Protein AF-A0A6G6YEZ0-F1 (afdb_monomer_lite)

pLDDT: mean 70.91, std 16.0, range [39.78, 96.94]

Radius of gyration: 18.55 Å; chains: 1; bounding box: 40×68×38 Å

Structure (mmCIF, N/CA/C/O backbone):
data_AF-A0A6G6YEZ0-F1
#
_entry.id   AF-A0A6G6YEZ0-F1
#
loop_
_atom_site.group_PDB
_atom_site.id
_atom_site.type_symbol
_atom_site.label_atom_id
_atom_site.label_alt_id
_atom_site.label_comp_id
_atom_site.label_asym_id
_atom_site.label_entity_id
_atom_site.label_seq_id
_atom_site.pdbx_PDB_ins_code
_atom_site.Cartn_x
_atom_site.Cartn_y
_atom_site.Cartn_z
_atom_site.occupancy
_atom_site.B_iso_or_equiv
_atom_site.auth_seq_id
_atom_site.auth_comp_id
_atom_site.auth_asym_id
_atom_site.auth_atom_id
_atom_site.pdbx_PDB_model_num
ATOM 1 N N . MET A 1 1 ? 11.248 43.815 -7.988 1.00 56.72 1 MET A N 1
ATOM 2 C CA . MET A 1 1 ? 12.246 42.902 -7.373 1.00 56.72 1 MET A CA 1
ATOM 3 C C . MET A 1 1 ? 11.711 42.089 -6.188 1.00 56.72 1 MET A C 1
ATOM 5 O O . MET A 1 1 ? 12.054 40.919 -6.108 1.00 56.72 1 MET A O 1
ATOM 9 N N . LYS A 1 2 ? 10.851 42.627 -5.303 1.00 56.88 2 LYS A N 1
ATOM 10 C CA . LYS A 1 2 ? 10.325 41.881 -4.132 1.00 56.88 2 LYS A CA 1
ATOM 11 C C . LYS A 1 2 ? 9.430 40.670 -4.470 1.00 56.88 2 LYS A C 1
ATOM 13 O O . LYS A 1 2 ? 9.486 39.662 -3.779 1.00 56.88 2 LYS A O 1
ATOM 18 N N . THR A 1 3 ? 8.653 40.736 -5.551 1.00 62.59 3 THR A N 1
ATOM 19 C CA . THR A 1 3 ? 7.744 39.656 -5.987 1.00 62.59 3 THR A CA 1
ATOM 20 C C . THR A 1 3 ? 8.467 38.434 -6.557 1.00 62.59 3 THR A C 1
ATOM 22 O O . THR A 1 3 ? 8.033 37.308 -6.336 1.00 62.59 3 THR A O 1
ATOM 25 N N . ILE A 1 4 ? 9.604 38.640 -7.230 1.00 71.38 4 ILE A N 1
ATOM 26 C CA . ILE A 1 4 ? 10.413 37.553 -7.804 1.00 71.38 4 ILE A CA 1
ATOM 27 C C . ILE A 1 4 ? 11.060 36.727 -6.687 1.00 71.38 4 ILE A C 1
ATOM 29 O O . ILE A 1 4 ? 11.010 35.503 -6.729 1.00 71.38 4 ILE A O 1
ATOM 33 N N . GLY A 1 5 ? 11.590 37.387 -5.649 1.00 71.00 5 GLY A N 1
ATOM 34 C CA . GLY A 1 5 ? 12.159 36.704 -4.483 1.00 71.00 5 GLY A CA 1
ATOM 35 C C . GLY A 1 5 ? 11.130 35.859 -3.729 1.00 71.00 5 GLY A C 1
ATOM 36 O O . GLY A 1 5 ? 11.438 34.738 -3.338 1.00 71.00 5 GLY A O 1
ATOM 37 N N . LEU A 1 6 ? 9.891 36.351 -3.598 1.00 71.12 6 LEU A N 1
ATOM 38 C CA . LEU A 1 6 ? 8.804 35.612 -2.949 1.00 71.12 6 LEU A CA 1
ATOM 39 C C . LEU A 1 6 ? 8.403 34.357 -3.739 1.00 71.12 6 LEU A C 1
ATOM 41 O O . LEU A 1 6 ? 8.207 33.304 -3.140 1.00 71.12 6 LEU A O 1
ATOM 45 N N . MET A 1 7 ? 8.329 34.438 -5.073 1.00 68.75 7 MET A N 1
ATOM 46 C CA . MET A 1 7 ? 8.027 33.269 -5.909 1.00 68.75 7 MET A CA 1
ATOM 47 C C . MET A 1 7 ? 9.146 32.224 -5.906 1.00 68.75 7 MET A C 1
ATOM 49 O O . MET A 1 7 ? 8.854 31.031 -5.923 1.00 68.75 7 MET A O 1
ATOM 53 N N . LEU A 1 8 ? 10.407 32.657 -5.829 1.00 73.19 8 LEU A N 1
ATOM 54 C CA . LEU A 1 8 ? 11.566 31.767 -5.709 1.00 73.19 8 LEU A CA 1
ATOM 55 C C . LEU A 1 8 ? 11.598 31.053 -4.350 1.00 73.19 8 LEU A C 1
ATOM 57 O O . LEU A 1 8 ? 11.900 29.868 -4.269 1.00 73.19 8 LEU A O 1
ATOM 61 N N . LEU A 1 9 ? 11.218 31.754 -3.280 1.00 72.56 9 LEU A N 1
ATOM 62 C CA . LEU A 1 9 ? 11.070 31.161 -1.952 1.00 72.56 9 LEU A CA 1
ATOM 63 C C . LEU A 1 9 ? 9.922 30.147 -1.914 1.00 72.56 9 LEU A C 1
ATOM 65 O O . LEU A 1 9 ? 10.092 29.063 -1.363 1.00 72.56 9 LEU A O 1
ATOM 69 N N . LEU A 1 10 ? 8.785 30.460 -2.546 1.00 69.19 10 LEU A N 1
ATOM 70 C CA . LEU A 1 10 ? 7.640 29.551 -2.616 1.00 69.19 10 LEU A CA 1
ATOM 71 C C . LEU A 1 10 ? 7.957 28.281 -3.417 1.00 69.19 10 LEU A C 1
ATOM 73 O O . LEU A 1 10 ? 7.565 27.192 -3.010 1.00 69.19 10 LEU A O 1
ATOM 77 N N . SER A 1 11 ? 8.678 28.396 -4.536 1.00 61.22 11 SER A N 1
ATOM 78 C CA . SER A 1 11 ? 9.047 27.241 -5.361 1.00 61.22 11 SER A CA 1
ATOM 79 C C . SER A 1 11 ? 10.054 26.329 -4.660 1.00 61.22 11 SER A C 1
ATOM 81 O O . SER A 1 11 ? 9.898 25.110 -4.712 1.00 61.22 11 SER A O 1
ATOM 83 N N . ILE A 1 12 ? 11.014 26.888 -3.916 1.00 65.56 12 ILE A N 1
ATOM 84 C CA . ILE A 1 12 ? 11.908 26.112 -3.043 1.00 65.56 12 ILE A CA 1
ATOM 85 C C . ILE A 1 12 ? 11.105 25.426 -1.931 1.00 65.56 12 ILE A C 1
ATOM 87 O O . ILE A 1 12 ? 11.309 24.241 -1.676 1.00 65.56 12 ILE A O 1
ATOM 91 N N . PHE A 1 13 ? 10.145 26.122 -1.315 1.00 60.03 13 PHE A N 1
ATOM 92 C CA . PHE A 1 13 ? 9.294 25.545 -0.270 1.00 60.03 13 PHE A CA 1
ATOM 93 C C . PHE A 1 13 ? 8.441 24.384 -0.800 1.00 60.03 13 PHE A C 1
ATOM 95 O O . PHE A 1 13 ? 8.306 23.364 -0.133 1.00 60.03 13 PHE A O 1
ATOM 102 N N . ILE A 1 14 ? 7.931 24.487 -2.030 1.00 55.25 14 ILE A N 1
ATOM 103 C CA . ILE A 1 14 ? 7.212 23.403 -2.714 1.00 55.25 14 ILE A CA 1
ATOM 104 C C . ILE A 1 14 ? 8.153 22.221 -2.999 1.00 55.25 14 ILE A C 1
ATOM 106 O O . ILE A 1 14 ? 7.762 21.080 -2.788 1.00 55.25 14 ILE A O 1
ATOM 110 N N . ILE A 1 15 ? 9.400 22.445 -3.414 1.00 53.28 15 ILE A N 1
ATOM 111 C CA . ILE A 1 15 ? 10.363 21.351 -3.655 1.00 53.28 15 ILE A CA 1
ATOM 112 C C . ILE A 1 15 ? 10.761 20.644 -2.347 1.00 53.28 15 ILE A C 1
ATOM 114 O O . ILE A 1 15 ? 10.949 19.430 -2.341 1.00 53.28 15 ILE A O 1
ATOM 118 N N . VAL A 1 16 ? 10.863 21.383 -1.239 1.00 55.22 16 VAL A N 1
ATOM 119 C CA . VAL A 1 16 ? 11.188 20.830 0.087 1.00 55.22 16 VAL A CA 1
ATOM 120 C C . VAL A 1 16 ? 9.991 20.102 0.710 1.00 55.22 16 VAL A C 1
ATOM 122 O O . VAL A 1 16 ? 10.168 19.060 1.336 1.00 55.22 16 VAL A O 1
ATOM 125 N N . LEU A 1 17 ? 8.771 20.618 0.533 1.00 45.59 17 LEU A N 1
ATOM 126 C CA . LEU A 1 17 ? 7.552 20.017 1.089 1.00 45.59 17 LEU A CA 1
ATOM 127 C C . LEU A 1 17 ? 7.014 18.843 0.269 1.00 45.59 17 LEU A C 1
ATOM 129 O O . LEU A 1 17 ? 6.362 17.959 0.825 1.00 45.59 17 LEU A O 1
ATOM 133 N N . PHE A 1 18 ? 7.249 18.833 -1.041 1.00 39.78 18 PHE A N 1
ATOM 134 C CA . PHE A 1 18 ? 6.864 17.733 -1.912 1.00 39.78 18 PHE A CA 1
ATOM 135 C C . PHE A 1 18 ? 8.118 16.946 -2.269 1.00 39.78 18 PHE A C 1
ATOM 137 O O . PHE A 1 18 ? 8.798 17.327 -3.224 1.00 39.78 18 PHE A O 1
ATOM 144 N N . PRO A 1 19 ? 8.433 15.852 -1.547 1.00 44.72 19 PRO A N 1
ATOM 145 C CA . PRO A 1 19 ? 9.580 15.030 -1.885 1.00 44.72 19 PRO A CA 1
ATOM 146 C C . PRO A 1 19 ? 9.445 14.603 -3.347 1.00 44.72 19 PRO A C 1
ATOM 148 O O . PRO A 1 19 ? 8.520 13.884 -3.734 1.00 44.72 19 PRO A O 1
ATOM 151 N N . THR A 1 20 ? 10.348 15.113 -4.183 1.00 44.09 20 THR A N 1
ATOM 152 C CA . THR A 1 20 ? 10.584 14.556 -5.511 1.00 44.09 20 THR A CA 1
ATOM 153 C C . THR A 1 20 ? 10.935 13.094 -5.282 1.00 44.09 20 THR A C 1
ATOM 155 O O . THR A 1 20 ? 11.805 12.805 -4.463 1.00 44.09 20 THR A O 1
ATOM 158 N N . GLY A 1 21 ? 10.169 12.182 -5.894 1.00 40.25 21 GLY A N 1
ATOM 159 C CA . GLY A 1 21 ? 10.188 10.754 -5.572 1.00 40.25 21 GLY A CA 1
ATOM 160 C C . GLY A 1 21 ? 11.613 10.247 -5.377 1.00 40.25 21 GLY A C 1
ATOM 161 O O . GLY A 1 21 ? 12.393 10.205 -6.329 1.00 40.25 21 GLY A O 1
ATOM 162 N N . MET A 1 22 ? 11.965 9.938 -4.127 1.00 45.97 22 MET A N 1
ATOM 163 C CA . MET A 1 22 ? 13.296 9.456 -3.784 1.00 45.97 22 MET A CA 1
ATOM 164 C C . MET A 1 22 ? 13.567 8.187 -4.592 1.00 45.97 22 MET A C 1
ATOM 166 O O . MET A 1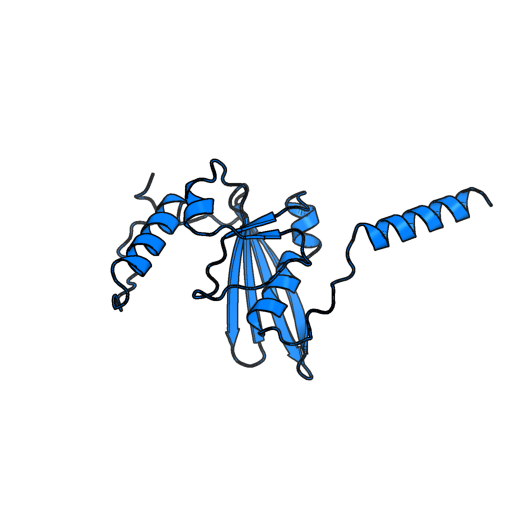 22 ? 12.741 7.276 -4.632 1.00 45.97 22 MET A O 1
ATOM 170 N N . ARG A 1 23 ? 14.714 8.146 -5.280 1.00 44.59 23 ARG A N 1
ATOM 171 C CA . ARG A 1 23 ? 15.183 6.958 -6.001 1.00 44.59 23 ARG A CA 1
ATOM 172 C C . ARG A 1 23 ? 15.352 5.817 -5.002 1.00 44.59 23 ARG A C 1
ATOM 174 O O . ARG A 1 23 ? 16.284 5.824 -4.207 1.00 44.59 23 ARG A O 1
ATOM 181 N N . LEU A 1 24 ? 14.453 4.844 -5.070 1.00 52.66 24 LEU A N 1
ATOM 182 C CA . LEU A 1 24 ? 14.436 3.640 -4.234 1.00 52.66 24 LEU A CA 1
ATOM 183 C C . LEU A 1 24 ? 15.296 2.506 -4.818 1.00 52.66 24 LEU A C 1
ATOM 185 O O . LEU A 1 24 ? 15.192 1.365 -4.387 1.00 52.66 24 LEU A O 1
ATOM 189 N N . ASP A 1 25 ? 16.140 2.815 -5.804 1.00 52.97 25 ASP A N 1
ATOM 190 C CA . ASP A 1 25 ? 16.696 1.825 -6.732 1.00 52.97 25 ASP A CA 1
ATOM 191 C C . ASP A 1 25 ? 17.895 1.022 -6.167 1.00 52.97 25 ASP A C 1
ATOM 193 O O . ASP A 1 25 ? 18.415 0.150 -6.858 1.00 52.97 25 ASP A O 1
ATOM 197 N N . ASN A 1 26 ? 18.342 1.264 -4.926 1.00 48.91 26 ASN A N 1
ATOM 198 C CA . ASN A 1 26 ? 19.475 0.534 -4.341 1.00 48.91 26 ASN A CA 1
ATOM 199 C C . ASN A 1 26 ? 19.007 -0.575 -3.380 1.00 48.91 26 ASN A C 1
ATOM 201 O O . ASN A 1 26 ? 18.549 -0.298 -2.273 1.00 48.91 26 ASN A O 1
ATOM 205 N N . HIS A 1 27 ? 19.187 -1.834 -3.803 1.00 57.56 27 HIS A N 1
ATOM 206 C CA . HIS A 1 27 ? 18.999 -3.071 -3.020 1.00 57.56 27 HIS A CA 1
ATOM 207 C C . HIS A 1 27 ? 17.590 -3.329 -2.456 1.00 57.56 27 HIS A C 1
ATOM 209 O O . HIS A 1 27 ? 17.444 -4.011 -1.442 1.00 57.56 27 HIS A O 1
ATOM 215 N N . LYS A 1 28 ? 16.551 -2.814 -3.114 1.00 70.06 28 LYS A N 1
ATOM 216 C CA . LYS A 1 28 ? 15.148 -3.038 -2.743 1.00 70.06 28 LYS A CA 1
ATOM 217 C C . LYS A 1 28 ? 14.491 -4.053 -3.675 1.00 70.06 28 LYS A C 1
ATOM 219 O O . LYS A 1 28 ? 14.818 -4.098 -4.859 1.00 70.06 28 LYS A O 1
ATOM 224 N N . SER A 1 29 ? 13.579 -4.871 -3.152 1.00 80.88 29 SER A N 1
ATOM 225 C CA . SER A 1 29 ? 12.779 -5.774 -3.995 1.00 80.88 29 SER A CA 1
ATOM 226 C C . SER A 1 29 ? 11.777 -4.989 -4.848 1.00 80.88 29 SER A C 1
ATOM 228 O O . SER A 1 29 ? 11.405 -3.863 -4.508 1.00 80.88 29 SER A O 1
ATOM 230 N N . ASP A 1 30 ? 11.342 -5.570 -5.969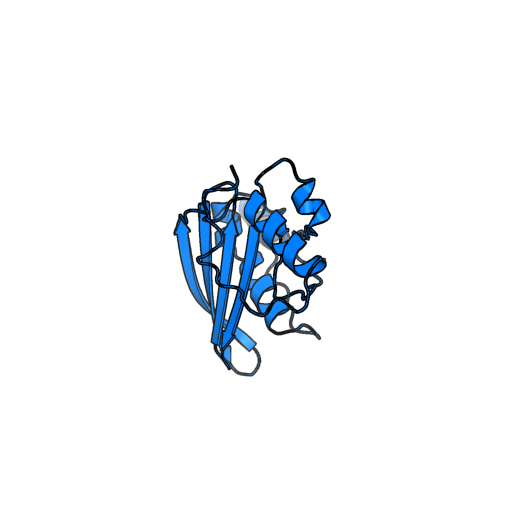 1.00 85.62 30 ASP A N 1
ATOM 231 C CA . ASP A 1 30 ? 10.410 -4.915 -6.896 1.00 85.62 30 ASP A CA 1
ATOM 232 C C . ASP A 1 30 ? 9.120 -4.473 -6.176 1.00 85.62 30 ASP A C 1
ATOM 234 O O . ASP A 1 30 ? 8.622 -3.371 -6.413 1.00 85.62 30 ASP A O 1
ATOM 238 N N . GLU A 1 31 ? 8.623 -5.271 -5.226 1.00 84.06 31 GLU A N 1
ATOM 239 C CA . GLU A 1 31 ? 7.469 -4.939 -4.388 1.00 84.06 31 GLU A CA 1
ATOM 240 C C . GLU A 1 31 ? 7.680 -3.663 -3.564 1.00 84.06 31 GLU A C 1
ATOM 242 O O . GLU A 1 31 ? 6.795 -2.807 -3.513 1.00 84.06 31 GLU A O 1
ATOM 247 N N . GLU A 1 32 ? 8.855 -3.515 -2.944 1.00 78.56 32 GLU A N 1
ATOM 248 C CA . GLU A 1 32 ? 9.198 -2.342 -2.132 1.00 78.56 32 GLU A CA 1
ATOM 249 C C . GLU A 1 32 ? 9.220 -1.074 -2.983 1.00 78.56 32 GLU A C 1
ATOM 251 O O . GLU A 1 32 ? 8.685 -0.038 -2.580 1.00 78.56 32 GLU A O 1
ATOM 256 N N . ILE A 1 33 ? 9.817 -1.152 -4.176 1.00 83.12 33 ILE A N 1
ATOM 257 C CA . ILE A 1 33 ? 9.913 -0.029 -5.114 1.00 83.12 33 ILE A CA 1
ATOM 258 C C . ILE A 1 33 ? 8.515 0.394 -5.564 1.00 83.12 33 ILE A C 1
ATOM 260 O O . ILE A 1 33 ? 8.178 1.579 -5.534 1.00 83.12 33 ILE A O 1
ATOM 264 N N . LEU A 1 34 ? 7.696 -0.571 -5.978 1.00 87.50 34 LEU A N 1
ATOM 265 C CA . LEU A 1 34 ? 6.360 -0.330 -6.512 1.00 87.50 34 LEU A CA 1
ATOM 266 C C . LEU A 1 34 ? 5.424 0.268 -5.459 1.00 87.50 34 LEU A C 1
ATOM 268 O O . LEU A 1 34 ? 4.775 1.282 -5.719 1.00 87.50 34 LEU A O 1
ATOM 272 N N . ILE A 1 35 ? 5.393 -0.295 -4.250 1.00 84.56 35 ILE A N 1
ATOM 273 C CA . ILE A 1 35 ? 4.527 0.208 -3.178 1.00 84.56 35 ILE A CA 1
ATOM 274 C C . ILE A 1 35 ? 5.013 1.558 -2.660 1.00 84.56 35 ILE A C 1
ATOM 276 O O . ILE A 1 35 ? 4.191 2.437 -2.403 1.00 84.56 35 ILE A O 1
ATOM 280 N N . SER A 1 36 ? 6.327 1.781 -2.591 1.00 79.88 36 SER A N 1
ATOM 281 C CA . SER A 1 36 ? 6.874 3.101 -2.264 1.00 79.88 36 SER A CA 1
ATOM 282 C C . SER A 1 36 ? 6.428 4.170 -3.262 1.00 79.88 36 SER A C 1
ATOM 284 O O . SER A 1 36 ? 5.999 5.259 -2.870 1.00 79.88 36 SER A O 1
ATOM 286 N N . LYS A 1 37 ? 6.521 3.871 -4.565 1.00 83.94 37 LYS A N 1
ATOM 287 C CA . LYS A 1 37 ? 6.081 4.774 -5.638 1.00 83.94 37 LYS A CA 1
ATOM 288 C C . LYS A 1 37 ? 4.589 5.074 -5.521 1.00 83.94 37 LYS A C 1
ATOM 290 O O . LYS A 1 37 ? 4.204 6.238 -5.555 1.00 83.94 37 LYS A O 1
ATOM 295 N N . ALA A 1 38 ? 3.772 4.051 -5.298 1.00 87.56 38 ALA A N 1
ATOM 296 C CA . ALA A 1 38 ? 2.332 4.211 -5.155 1.00 87.56 38 ALA A CA 1
ATOM 297 C C . ALA A 1 38 ? 1.960 5.037 -3.907 1.00 87.56 38 ALA A C 1
ATOM 299 O O . ALA A 1 38 ? 1.216 6.009 -4.010 1.00 87.56 38 ALA A O 1
ATOM 300 N N . LEU A 1 39 ? 2.531 4.733 -2.735 1.00 82.12 39 LEU A N 1
ATOM 301 C CA . LEU A 1 39 ? 2.248 5.445 -1.478 1.00 82.12 39 LEU A CA 1
ATOM 302 C C . LEU A 1 39 ? 2.757 6.892 -1.470 1.00 82.12 39 LEU A C 1
ATOM 304 O O . LEU A 1 39 ? 2.213 7.723 -0.744 1.00 82.12 39 LEU A O 1
ATOM 308 N N . SER A 1 40 ? 3.778 7.209 -2.268 1.00 80.12 40 SER A N 1
ATOM 309 C CA . SER A 1 40 ? 4.272 8.579 -2.462 1.00 80.12 40 SER A CA 1
ATOM 310 C C . SER A 1 40 ? 3.501 9.363 -3.531 1.00 80.12 40 SER A C 1
ATOM 312 O O . SER A 1 40 ? 3.788 10.543 -3.750 1.00 80.12 40 SER A O 1
ATOM 314 N N . SER A 1 41 ? 2.492 8.756 -4.167 1.00 82.06 41 SER A N 1
ATOM 315 C CA . SER A 1 41 ? 1.694 9.418 -5.194 1.00 82.06 41 SER A CA 1
ATOM 316 C C . SER A 1 41 ? 1.021 10.689 -4.669 1.00 82.06 41 SER A C 1
ATOM 318 O O . SER A 1 41 ? 0.331 10.700 -3.642 1.00 82.06 41 SER A O 1
ATOM 320 N N . LYS A 1 42 ? 1.161 11.776 -5.439 1.00 77.88 42 LYS A N 1
ATOM 321 C CA . LYS A 1 42 ? 0.481 13.055 -5.180 1.00 77.88 42 LYS A CA 1
ATOM 322 C C . LYS A 1 42 ? -1.037 12.895 -5.153 1.00 77.88 42 LYS A C 1
ATOM 324 O O . LYS A 1 42 ? -1.698 13.600 -4.398 1.00 77.88 42 LYS A O 1
ATOM 329 N N . GLN A 1 43 ? -1.574 11.960 -5.933 1.00 77.69 43 GLN A N 1
ATOM 330 C CA . GLN A 1 43 ? -3.005 11.679 -5.996 1.00 77.69 43 GLN A CA 1
ATOM 331 C C . GLN A 1 43 ? -3.556 11.241 -4.635 1.00 77.69 43 GLN A C 1
ATOM 333 O O . GLN A 1 43 ? -4.598 11.732 -4.208 1.00 77.69 43 GLN A O 1
ATOM 338 N N . ILE A 1 44 ? -2.815 10.395 -3.912 1.00 80.75 44 ILE A N 1
ATOM 339 C CA . ILE A 1 44 ? -3.184 9.970 -2.558 1.00 80.75 44 ILE A CA 1
ATOM 340 C C . ILE A 1 44 ? -3.105 11.156 -1.602 1.00 80.75 44 ILE A C 1
ATOM 342 O O . ILE A 1 44 ? -4.055 11.410 -0.870 1.00 80.75 44 ILE A O 1
ATOM 346 N N . SER A 1 45 ? -2.000 11.910 -1.623 1.00 77.25 45 SER A N 1
ATOM 347 C CA . SER A 1 45 ? -1.819 13.088 -0.759 1.00 77.25 45 SER A CA 1
ATOM 348 C C . SER A 1 45 ? -2.955 14.106 -0.905 1.00 77.25 45 SER A C 1
ATOM 350 O O . SER A 1 45 ? -3.426 14.637 0.098 1.00 77.25 45 SER A O 1
ATOM 352 N N . LEU A 1 46 ? -3.403 14.361 -2.137 1.00 74.25 46 LEU A N 1
ATOM 353 C CA . LEU A 1 46 ? -4.482 15.305 -2.429 1.00 74.25 46 LEU A CA 1
ATOM 354 C C . LEU A 1 46 ? -5.843 14.802 -1.940 1.00 74.25 46 LEU A C 1
ATOM 356 O O . LEU A 1 46 ? -6.608 15.579 -1.379 1.00 74.25 46 LEU A O 1
ATOM 360 N N . LEU A 1 47 ? -6.141 13.515 -2.135 1.00 72.69 47 LEU A N 1
ATOM 361 C CA . LEU A 1 47 ? -7.468 12.962 -1.850 1.00 72.69 47 LEU A CA 1
ATOM 362 C C . LEU A 1 47 ? -7.672 12.562 -0.386 1.00 72.69 47 LEU A C 1
ATOM 364 O O . LEU A 1 47 ? -8.807 12.527 0.081 1.00 72.69 47 LEU A O 1
ATOM 368 N N . THR A 1 48 ? -6.604 12.285 0.362 1.00 69.69 48 THR A N 1
ATOM 369 C CA . THR A 1 48 ? -6.714 11.907 1.780 1.00 69.69 48 THR A CA 1
ATOM 370 C C . THR A 1 48 ? -6.314 13.009 2.751 1.00 69.69 48 THR A C 1
ATOM 372 O O . THR A 1 48 ? -6.536 12.857 3.954 1.00 69.69 48 THR A O 1
ATOM 375 N N . LEU A 1 49 ? -5.732 14.105 2.243 1.00 65.62 49 LEU A N 1
ATOM 376 C CA . LEU A 1 49 ? -5.231 15.247 3.017 1.00 65.62 49 LEU A CA 1
ATOM 377 C C . LEU A 1 49 ? -4.285 14.843 4.164 1.00 65.62 49 LEU A C 1
ATOM 379 O O . LEU A 1 49 ? -4.183 15.546 5.168 1.00 65.62 49 LEU A O 1
ATOM 383 N N . SER A 1 50 ? -3.585 13.710 4.032 1.00 65.12 50 SER A N 1
ATOM 384 C CA . SER A 1 50 ? -2.661 13.214 5.052 1.00 65.12 50 SER A CA 1
ATOM 385 C C . SER A 1 50 ? -1.279 12.926 4.481 1.00 65.12 50 SER A C 1
ATOM 387 O O . SER A 1 50 ? -1.126 12.130 3.551 1.00 65.12 50 SER A O 1
ATOM 389 N N . LEU A 1 51 ? -0.265 13.549 5.088 1.00 62.88 51 LEU A N 1
ATOM 390 C CA . LEU A 1 51 ? 1.155 13.316 4.802 1.00 62.88 51 LEU A CA 1
ATOM 391 C C . LEU A 1 51 ? 1.748 12.188 5.657 1.00 62.88 51 LEU A C 1
ATOM 393 O O . LEU A 1 51 ? 2.708 11.553 5.237 1.00 62.88 51 LEU A O 1
ATOM 397 N N . LYS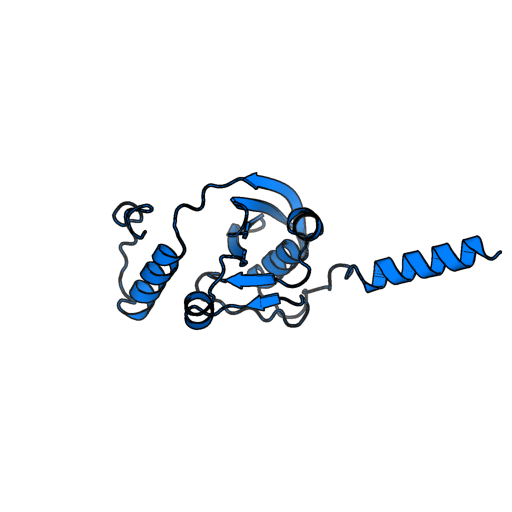 A 1 52 ? 1.168 11.929 6.839 1.00 69.31 52 LYS A N 1
ATOM 398 C CA . LYS A 1 52 ? 1.489 10.767 7.678 1.00 69.31 52 LYS A CA 1
ATOM 399 C C . LYS A 1 52 ? 0.486 9.662 7.397 1.00 69.31 52 LYS A C 1
ATOM 401 O O . LYS A 1 52 ? -0.725 9.893 7.445 1.00 69.31 52 LYS A O 1
ATOM 406 N N . ARG A 1 53 ? 0.968 8.465 7.084 1.00 76.62 53 ARG A N 1
ATOM 407 C CA . ARG A 1 53 ? 0.105 7.339 6.708 1.00 76.62 53 ARG A CA 1
ATOM 408 C C . ARG A 1 53 ? 0.389 6.161 7.617 1.00 76.62 53 ARG A C 1
ATOM 410 O O . ARG A 1 53 ? 1.530 5.732 7.700 1.00 76.62 53 ARG A O 1
ATOM 417 N N . ASN A 1 54 ? -0.646 5.647 8.272 1.00 81.00 54 ASN A N 1
ATOM 418 C CA . ASN A 1 54 ? -0.581 4.331 8.891 1.00 81.00 54 ASN A CA 1
ATOM 419 C C . ASN A 1 54 ? -0.882 3.303 7.804 1.00 81.00 54 ASN A C 1
ATOM 421 O O . ASN A 1 54 ? -1.973 3.336 7.241 1.00 81.00 54 ASN A O 1
ATOM 425 N N . VAL A 1 55 ? 0.060 2.435 7.465 1.00 76.56 55 VAL A N 1
ATOM 426 C CA . VAL A 1 55 ? -0.115 1.427 6.417 1.00 76.56 55 VAL A CA 1
ATOM 427 C C . VAL A 1 55 ? -0.089 0.054 7.068 1.00 76.56 55 VAL A C 1
ATOM 429 O O . VAL A 1 55 ? 0.905 -0.353 7.661 1.00 76.56 55 VAL A O 1
ATOM 432 N N . PHE A 1 56 ? -1.200 -0.657 6.959 1.00 75.69 56 PHE A N 1
ATOM 433 C CA . PHE A 1 56 ? -1.266 -2.077 7.219 1.00 75.69 56 PHE A CA 1
ATOM 434 C C . PHE A 1 56 ? -0.796 -2.826 5.974 1.00 75.69 56 PHE A C 1
ATOM 436 O O . PHE A 1 56 ? -1.321 -2.627 4.877 1.00 75.69 56 PHE A O 1
ATOM 443 N N . ASN A 1 57 ? 0.242 -3.638 6.124 1.00 66.75 57 ASN A N 1
ATOM 444 C CA . ASN A 1 57 ? 0.959 -4.186 4.984 1.00 66.75 57 ASN A CA 1
ATOM 445 C C . ASN A 1 57 ? 0.938 -5.708 4.982 1.00 66.75 57 ASN A C 1
ATOM 447 O O . ASN A 1 57 ? 1.683 -6.348 5.719 1.00 66.75 57 ASN A O 1
ATOM 451 N N . GLU A 1 58 ? 0.128 -6.265 4.087 1.00 55.81 58 GLU A N 1
ATOM 452 C CA . GLU A 1 58 ? 0.030 -7.696 3.800 1.00 55.81 58 GLU A CA 1
ATOM 453 C C . GLU A 1 58 ? 0.726 -8.036 2.472 1.0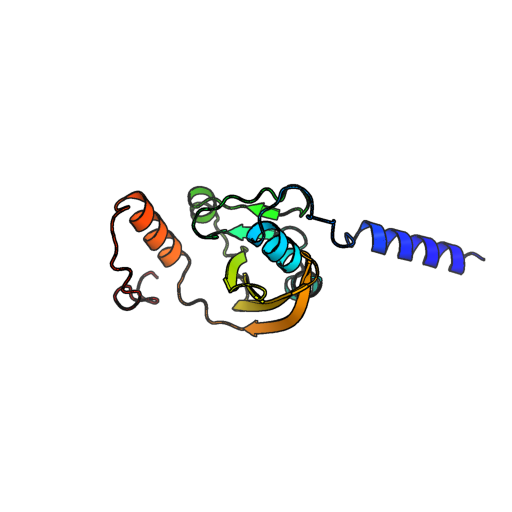0 55.81 58 GLU A C 1
ATOM 455 O O . GLU A 1 58 ? 0.164 -8.741 1.638 1.00 55.81 58 GLU A O 1
ATOM 460 N N . ILE A 1 59 ? 1.948 -7.550 2.209 1.00 52.72 59 ILE A N 1
ATOM 461 C CA . ILE A 1 59 ? 2.702 -7.998 1.015 1.00 52.72 59 ILE A CA 1
ATOM 462 C C . ILE A 1 59 ? 3.175 -9.434 1.245 1.00 52.72 59 ILE A C 1
ATOM 464 O O . ILE A 1 59 ? 4.361 -9.668 1.447 1.00 52.72 59 ILE A O 1
ATOM 468 N N . ASN A 1 60 ? 2.269 -10.408 1.296 1.00 52.22 60 ASN A N 1
ATOM 469 C CA . ASN A 1 60 ? 2.588 -11.825 1.468 1.00 52.22 60 ASN A CA 1
ATOM 470 C C . ASN A 1 60 ? 3.631 -12.086 2.586 1.00 52.22 60 ASN A C 1
ATOM 472 O O . ASN A 1 60 ? 4.520 -12.918 2.428 1.00 52.22 60 ASN A O 1
ATOM 476 N N . GLY A 1 61 ? 3.589 -11.322 3.689 1.00 49.66 61 GLY A N 1
ATOM 477 C CA . GLY A 1 61 ? 4.546 -11.425 4.801 1.00 49.66 61 GLY A CA 1
ATOM 478 C C . GLY A 1 61 ? 5.905 -10.718 4.629 1.00 49.66 61 GLY A C 1
ATOM 479 O O . GLY A 1 61 ? 6.752 -10.829 5.516 1.00 49.66 61 GLY A O 1
ATOM 480 N N . LYS A 1 62 ? 6.146 -9.969 3.545 1.00 55.59 62 LYS A N 1
ATOM 481 C CA . LYS A 1 62 ? 7.386 -9.204 3.334 1.00 55.59 62 LYS A CA 1
ATOM 482 C C . LYS A 1 62 ? 7.341 -7.858 4.061 1.00 55.59 62 LYS A C 1
ATOM 484 O O . LYS A 1 62 ? 6.507 -6.995 3.778 1.00 55.59 62 LYS A O 1
ATOM 489 N N . ARG A 1 63 ? 8.284 -7.665 4.988 1.00 53.62 63 ARG A N 1
ATOM 490 C CA . ARG A 1 63 ? 8.567 -6.358 5.592 1.00 53.62 63 ARG A CA 1
ATOM 491 C C . ARG A 1 63 ? 9.343 -5.515 4.597 1.00 53.62 63 ARG A C 1
ATOM 493 O O . ARG A 1 63 ? 10.318 -5.984 4.025 1.00 53.62 63 ARG A O 1
ATOM 500 N N . VAL A 1 64 ? 8.926 -4.270 4.444 1.00 59.69 64 VAL A N 1
ATOM 501 C CA . VAL A 1 64 ? 9.616 -3.298 3.606 1.00 59.69 64 VAL A CA 1
ATOM 502 C C . VAL A 1 64 ? 10.110 -2.175 4.497 1.00 59.69 64 VAL A C 1
ATOM 504 O O . VAL A 1 64 ? 9.373 -1.703 5.364 1.00 59.69 64 VAL A O 1
ATOM 507 N N . ASN A 1 65 ? 11.352 -1.748 4.292 1.00 56.06 65 ASN A N 1
ATOM 508 C CA . ASN A 1 65 ? 11.897 -0.604 5.016 1.00 56.06 65 ASN A CA 1
ATOM 509 C C . ASN A 1 65 ? 11.587 0.694 4.249 1.00 56.06 65 ASN A C 1
ATOM 511 O O . ASN A 1 65 ? 12.153 0.922 3.172 1.00 56.06 65 ASN A O 1
ATOM 515 N N . TYR A 1 66 ? 10.717 1.521 4.844 1.00 58.66 66 TYR A N 1
ATOM 516 C CA . TYR A 1 66 ? 10.217 2.791 4.312 1.00 58.66 66 TYR A CA 1
ATOM 517 C C . TYR A 1 66 ? 10.502 3.999 5.223 1.00 58.66 66 TYR A C 1
ATOM 519 O O . TYR A 1 66 ? 9.715 4.951 5.226 1.00 58.66 66 TYR A O 1
ATOM 527 N N . ASP A 1 67 ? 11.627 4.021 5.947 1.00 55.06 67 ASP A N 1
ATOM 528 C CA . ASP A 1 67 ? 12.029 5.180 6.776 1.00 55.06 67 ASP A CA 1
ATOM 529 C C . ASP A 1 67 ? 12.010 6.518 5.990 1.00 55.06 67 ASP A C 1
ATOM 531 O O . ASP A 1 67 ? 11.908 7.603 6.558 1.00 55.06 67 ASP A O 1
ATOM 535 N N . LEU A 1 68 ? 12.024 6.440 4.655 1.00 51.44 68 LEU A N 1
ATOM 536 C CA . LEU A 1 68 ? 12.032 7.552 3.708 1.00 51.44 68 LEU A CA 1
ATOM 537 C C . LEU A 1 68 ? 10.652 8.151 3.359 1.00 51.44 68 LEU A C 1
ATOM 539 O O . LEU A 1 68 ? 10.610 9.185 2.698 1.00 51.44 68 LEU A O 1
ATOM 543 N N . LEU A 1 69 ? 9.523 7.546 3.756 1.00 57.28 69 LEU A N 1
ATOM 544 C CA . LEU A 1 69 ? 8.186 7.974 3.293 1.00 57.28 69 LEU A CA 1
ATOM 545 C C . LEU A 1 69 ? 7.291 8.623 4.365 1.00 57.28 69 LEU A C 1
ATOM 547 O O . LEU A 1 69 ? 6.154 8.979 4.056 1.00 57.28 69 LEU A O 1
ATOM 551 N N . ASN A 1 70 ? 7.772 8.803 5.602 1.00 63.50 70 ASN A N 1
ATOM 552 C CA . ASN A 1 70 ? 6.955 9.269 6.742 1.00 63.50 70 ASN A CA 1
ATOM 553 C C . ASN A 1 70 ? 5.685 8.405 6.939 1.00 63.50 70 ASN A C 1
ATOM 555 O O . ASN A 1 70 ? 4.586 8.896 7.224 1.00 63.50 70 ASN A O 1
ATOM 559 N N . ILE A 1 71 ? 5.849 7.098 6.726 1.00 71.88 71 ILE A N 1
ATOM 560 C CA . ILE A 1 71 ? 4.807 6.080 6.828 1.00 71.88 71 ILE A CA 1
ATOM 561 C C . ILE A 1 71 ? 5.063 5.264 8.086 1.00 71.88 71 ILE A C 1
ATOM 563 O O . ILE A 1 71 ? 6.177 4.802 8.314 1.00 71.88 71 ILE A O 1
ATOM 567 N N . ASN A 1 72 ? 4.016 5.068 8.877 1.00 75.06 72 ASN A N 1
ATOM 568 C CA . ASN A 1 72 ? 4.029 4.164 10.011 1.00 75.06 72 ASN A CA 1
ATOM 569 C C . ASN A 1 72 ? 3.432 2.822 9.582 1.00 75.06 72 ASN A C 1
ATOM 571 O O . ASN A 1 72 ? 2.267 2.764 9.186 1.00 75.06 72 ASN A O 1
ATOM 575 N N . PHE A 1 73 ? 4.219 1.753 9.637 1.00 74.94 73 PHE A N 1
ATOM 576 C CA . PHE A 1 73 ? 3.711 0.421 9.332 1.00 74.94 73 PHE A CA 1
ATOM 577 C C . PHE A 1 73 ? 3.078 -0.180 10.568 1.00 74.94 73 PHE A C 1
ATOM 579 O O . PHE A 1 73 ? 3.740 -0.345 11.585 1.00 74.94 73 PHE A O 1
ATOM 586 N N . LEU A 1 74 ? 1.800 -0.524 10.459 1.00 72.81 74 LEU A N 1
ATOM 587 C CA . LEU A 1 74 ? 1.104 -1.224 11.523 1.00 72.81 74 LEU A CA 1
ATOM 588 C C . LEU A 1 74 ? 1.372 -2.720 11.364 1.00 72.81 74 LEU A C 1
ATOM 590 O O . LEU A 1 74 ? 0.973 -3.326 10.367 1.00 72.81 74 LEU A O 1
ATOM 594 N N . SER A 1 75 ? 2.025 -3.327 12.353 1.00 70.31 75 SER A N 1
ATOM 595 C CA . SER A 1 75 ? 1.915 -4.768 12.577 1.00 70.31 75 SER A CA 1
ATOM 596 C C . SER A 1 75 ? 0.467 -5.146 12.888 1.00 70.31 75 SER A C 1
ATOM 598 O O . SER A 1 75 ? -0.365 -4.294 13.199 1.00 70.31 75 SER A O 1
ATOM 600 N N . ASN A 1 76 ? 0.159 -6.440 12.868 1.00 67.56 76 ASN A N 1
ATOM 601 C CA . ASN A 1 76 ? -1.172 -6.916 13.236 1.00 67.56 76 ASN A CA 1
ATOM 602 C C . ASN A 1 76 ? -1.574 -6.472 14.642 1.00 67.56 76 ASN A C 1
ATOM 604 O O . ASN A 1 76 ? -2.657 -5.927 14.831 1.00 67.56 76 ASN A O 1
ATOM 608 N N . THR A 1 77 ? -0.673 -6.607 15.614 1.00 68.06 77 THR A N 1
ATOM 609 C CA . THR A 1 77 ? -0.906 -6.153 16.989 1.00 68.06 77 THR A CA 1
ATOM 610 C C . THR A 1 77 ? -1.156 -4.646 17.059 1.00 68.06 77 THR A C 1
ATOM 612 O O . THR A 1 77 ? -2.062 -4.197 17.759 1.00 68.06 77 THR A O 1
ATOM 615 N N . GLU A 1 78 ? -0.400 -3.845 16.308 1.00 74.94 78 GLU A N 1
ATOM 616 C CA . GLU A 1 78 ? -0.595 -2.391 16.270 1.00 74.94 78 GLU A CA 1
ATOM 617 C C . GLU A 1 78 ? -1.900 -2.005 15.571 1.00 74.94 78 GLU A C 1
ATOM 619 O O . GLU A 1 78 ? -2.603 -1.122 16.056 1.00 74.94 78 GLU A O 1
ATOM 624 N N . LEU A 1 79 ? -2.277 -2.694 14.489 1.00 75.06 79 LEU A N 1
ATOM 625 C CA . LEU A 1 79 ? -3.560 -2.505 13.811 1.00 75.06 79 LEU A CA 1
ATOM 626 C C . LEU A 1 79 ? -4.734 -2.837 14.737 1.00 75.06 79 LEU A C 1
ATOM 628 O O . LEU A 1 79 ? -5.726 -2.103 14.774 1.00 75.06 79 LEU A O 1
ATOM 632 N N . LEU A 1 80 ? -4.629 -3.926 15.499 1.00 68.62 80 LEU A N 1
ATOM 633 C CA . LEU A 1 80 ? -5.635 -4.345 16.473 1.00 68.62 80 LEU A CA 1
ATOM 634 C C . LEU A 1 80 ? -5.869 -3.259 17.515 1.00 68.62 80 LEU A C 1
ATOM 636 O O . LEU A 1 80 ? -7.007 -2.820 17.698 1.00 68.62 80 LEU A O 1
ATOM 640 N N . ASN A 1 81 ? -4.780 -2.760 18.092 1.00 73.12 81 ASN A N 1
ATOM 641 C CA . ASN A 1 81 ? -4.798 -1.717 19.109 1.00 73.12 81 ASN A CA 1
ATOM 642 C C . ASN A 1 81 ? -5.148 -0.329 18.542 1.00 73.12 81 ASN A C 1
ATOM 644 O O . ASN A 1 81 ? -5.441 0.596 19.300 1.00 73.12 81 ASN A O 1
ATOM 648 N N . HIS A 1 82 ? -5.156 -0.164 17.216 1.00 75.38 82 HIS A N 1
ATOM 649 C CA . HIS A 1 82 ? -5.506 1.093 16.570 1.00 75.38 82 HIS A CA 1
ATOM 650 C C . HIS A 1 82 ? -7.019 1.345 16.642 1.00 75.38 82 HIS A C 1
ATOM 652 O O . HIS A 1 82 ? -7.817 0.670 15.990 1.00 75.38 82 HIS A O 1
ATOM 658 N N . THR A 1 83 ? -7.443 2.351 17.404 1.00 74.19 83 THR A N 1
ATOM 659 C CA . THR A 1 83 ? -8.870 2.642 17.652 1.00 74.19 83 THR A CA 1
ATOM 660 C C . THR A 1 83 ? -9.609 3.249 16.458 1.00 74.19 83 THR A C 1
ATOM 662 O O . THR A 1 83 ? -10.833 3.337 16.475 1.00 74.19 83 THR A O 1
ATOM 665 N N . THR A 1 84 ? -8.896 3.661 15.404 1.00 76.00 84 THR A N 1
ATOM 666 C CA . THR A 1 84 ? -9.491 4.322 14.231 1.00 76.00 84 THR A CA 1
ATOM 667 C C . THR A 1 84 ? -9.267 3.534 12.942 1.00 76.00 84 THR A C 1
ATOM 669 O O . THR A 1 84 ? -8.291 2.797 12.807 1.00 76.00 84 THR A O 1
ATOM 672 N N . THR A 1 85 ? -10.133 3.745 11.951 1.00 72.44 85 THR A N 1
ATOM 673 C CA . THR A 1 85 ? -9.986 3.226 10.578 1.00 72.44 85 THR A CA 1
ATOM 674 C C . THR A 1 85 ? -9.087 4.108 9.701 1.00 72.44 85 THR A C 1
ATOM 676 O O . THR A 1 85 ? -9.075 3.986 8.478 1.00 72.44 85 THR A O 1
ATOM 679 N N . ASN A 1 86 ? -8.300 5.002 10.311 1.00 82.81 86 ASN A N 1
ATOM 680 C CA . ASN A 1 86 ? -7.377 5.905 9.621 1.00 82.81 86 ASN A CA 1
ATOM 681 C C . ASN A 1 86 ? -6.081 5.177 9.232 1.00 82.81 86 ASN A C 1
ATOM 683 O O . ASN A 1 86 ? -4.990 5.541 9.677 1.00 82.81 86 ASN A O 1
ATOM 687 N N . PHE A 1 87 ? -6.206 4.129 8.426 1.00 83.06 87 PHE A N 1
ATOM 688 C CA . PHE A 1 87 ? -5.083 3.366 7.904 1.00 83.06 87 PHE A CA 1
ATOM 689 C C . PHE A 1 87 ? -5.317 2.978 6.444 1.00 83.06 87 PHE A C 1
ATOM 691 O O . PHE A 1 87 ? -6.440 3.009 5.933 1.00 83.06 87 PHE A O 1
ATOM 698 N N . TYR A 1 88 ? -4.228 2.641 5.772 1.00 84.44 88 TYR A N 1
ATOM 699 C CA . TYR A 1 88 ? -4.213 2.181 4.396 1.00 84.44 88 TYR A CA 1
ATOM 700 C C . TYR A 1 88 ? -3.877 0.696 4.359 1.00 84.44 88 TYR A C 1
ATOM 702 O O . TYR A 1 88 ? -3.093 0.250 5.189 1.00 84.44 88 TYR A O 1
ATOM 710 N N . SER A 1 89 ? -4.380 -0.046 3.377 1.00 82.69 89 SER A N 1
ATOM 711 C CA . SER A 1 89 ? -3.775 -1.322 2.986 1.00 82.69 89 SER A CA 1
ATOM 712 C C . SER A 1 89 ? -3.134 -1.194 1.615 1.00 82.69 89 SER A C 1
ATOM 714 O O . SER A 1 89 ? -3.703 -0.554 0.729 1.00 82.69 89 SER A O 1
ATOM 716 N N . ALA A 1 90 ? -1.979 -1.823 1.426 1.00 82.38 90 ALA A N 1
ATOM 717 C CA . ALA A 1 90 ? -1.303 -1.893 0.137 1.00 82.38 90 ALA A CA 1
ATOM 718 C C . ALA A 1 90 ? -1.200 -3.349 -0.322 1.00 82.38 90 ALA A C 1
ATOM 720 O O . ALA A 1 90 ? -0.861 -4.233 0.462 1.00 82.38 90 ALA A O 1
ATOM 721 N N . SER A 1 91 ? -1.473 -3.588 -1.600 1.00 82.81 91 SER A N 1
ATOM 722 C CA . SER A 1 91 ? -1.248 -4.877 -2.252 1.00 82.81 91 SER A CA 1
ATOM 723 C C . SER A 1 91 ? -0.540 -4.662 -3.580 1.00 82.81 91 SER A C 1
ATOM 725 O O . SER A 1 91 ? -0.728 -3.637 -4.238 1.00 82.81 91 SER A O 1
ATOM 727 N N . VAL A 1 92 ? 0.294 -5.622 -3.966 1.00 86.56 92 VAL A N 1
ATOM 728 C CA . VAL A 1 92 ? 1.040 -5.588 -5.223 1.00 86.56 92 VAL A CA 1
ATOM 729 C C . VAL A 1 92 ? 0.940 -6.941 -5.908 1.00 86.56 92 VAL A C 1
ATOM 731 O O . VAL A 1 92 ? 1.105 -7.986 -5.281 1.00 86.56 92 VAL A O 1
ATOM 734 N N . ASN A 1 93 ? 0.666 -6.916 -7.206 1.00 89.44 93 ASN A N 1
ATOM 735 C CA . ASN A 1 93 ? 0.658 -8.088 -8.064 1.00 89.44 93 ASN A CA 1
ATOM 736 C C . ASN A 1 93 ? 1.648 -7.860 -9.204 1.00 89.44 93 ASN A C 1
ATOM 738 O O . ASN A 1 93 ? 1.428 -6.982 -10.037 1.00 89.44 93 ASN A O 1
ATOM 742 N N . ILE A 1 94 ? 2.733 -8.634 -9.226 1.00 90.81 94 ILE A N 1
ATOM 743 C CA . ILE A 1 94 ? 3.765 -8.568 -10.262 1.00 90.81 94 ILE A CA 1
ATOM 744 C C . ILE A 1 94 ? 3.575 -9.756 -11.204 1.00 90.81 94 ILE A C 1
ATOM 746 O O . ILE A 1 94 ? 3.561 -10.910 -10.778 1.00 90.81 94 ILE A O 1
ATOM 750 N N . LYS A 1 95 ? 3.462 -9.470 -12.500 1.00 92.38 95 LYS A N 1
ATOM 751 C CA . LYS A 1 95 ? 3.429 -10.456 -13.581 1.00 92.38 95 LYS A CA 1
ATOM 752 C C . LYS A 1 95 ? 4.478 -10.082 -14.620 1.00 92.38 95 LYS A C 1
ATOM 754 O O . LYS A 1 95 ? 4.250 -9.202 -15.454 1.00 92.38 95 LYS A O 1
ATOM 759 N N . ASN A 1 96 ? 5.619 -10.769 -14.588 1.00 91.31 96 ASN A N 1
ATOM 760 C CA . ASN A 1 96 ? 6.767 -10.498 -15.457 1.00 91.31 96 ASN A CA 1
ATOM 761 C C . ASN A 1 96 ? 7.172 -9.011 -15.385 1.00 91.31 96 ASN A C 1
ATOM 763 O O . ASN A 1 96 ? 7.500 -8.505 -14.318 1.00 91.31 96 ASN A O 1
ATOM 767 N N . ASN A 1 97 ? 7.078 -8.296 -16.509 1.00 94.69 97 ASN A N 1
ATOM 768 C CA . ASN A 1 97 ? 7.420 -6.878 -16.628 1.00 94.69 97 ASN A CA 1
ATOM 769 C C . ASN A 1 97 ? 6.228 -5.943 -16.394 1.00 94.69 97 ASN A C 1
ATOM 771 O O . ASN A 1 97 ? 6.292 -4.770 -16.751 1.00 94.69 97 ASN A O 1
ATOM 775 N N . THR A 1 98 ? 5.128 -6.439 -15.836 1.00 96.44 98 THR A N 1
ATOM 776 C CA . THR A 1 98 ? 3.953 -5.633 -15.493 1.00 96.44 98 THR A CA 1
ATOM 777 C C . THR A 1 98 ? 3.639 -5.783 -14.018 1.00 96.44 98 THR A C 1
ATOM 779 O O . THR A 1 98 ? 3.856 -6.848 -13.440 1.00 96.44 98 THR A O 1
ATOM 782 N N . ALA A 1 99 ? 3.138 -4.719 -13.404 1.00 94.81 99 ALA A N 1
ATOM 783 C CA . ALA A 1 99 ? 2.692 -4.775 -12.026 1.00 94.81 99 ALA A CA 1
ATOM 784 C C . ALA A 1 99 ? 1.475 -3.886 -11.803 1.00 94.81 99 ALA A C 1
ATOM 786 O O . ALA A 1 99 ? 1.333 -2.841 -12.437 1.00 94.81 99 ALA A O 1
ATOM 787 N N . VAL A 1 100 ? 0.626 -4.304 -10.873 1.00 94.50 100 VAL A N 1
ATOM 788 C CA . VAL A 1 100 ? -0.513 -3.526 -10.389 1.00 94.50 100 VAL A CA 1
ATOM 789 C C . VAL A 1 100 ? -0.354 -3.357 -8.888 1.00 94.50 100 VAL A C 1
ATOM 791 O O . VAL A 1 100 ? -0.201 -4.346 -8.169 1.00 94.50 100 VAL A O 1
ATOM 794 N N . VAL A 1 101 ? -0.378 -2.113 -8.421 1.00 90.94 101 VAL A N 1
ATOM 795 C CA . VAL A 1 101 ? -0.410 -1.778 -6.996 1.00 90.94 101 VAL A CA 1
ATOM 796 C C . VAL A 1 101 ? -1.782 -1.219 -6.669 1.00 90.94 101 VAL A C 1
ATOM 798 O O . VAL A 1 101 ? -2.234 -0.274 -7.313 1.00 90.94 101 VAL A O 1
ATOM 801 N N . VAL A 1 102 ? -2.432 -1.781 -5.655 1.00 90.44 102 VAL A N 1
ATOM 802 C CA . VAL A 1 102 ? -3.717 -1.291 -5.150 1.00 90.44 102 VAL A CA 1
ATOM 803 C C . VAL A 1 102 ? -3.523 -0.777 -3.734 1.00 90.44 102 VAL A C 1
ATOM 805 O O . VAL A 1 102 ? -3.030 -1.504 -2.867 1.00 90.44 102 VAL A O 1
ATOM 808 N N . ILE A 1 103 ? -3.918 0.473 -3.503 1.00 88.38 103 ILE A N 1
ATOM 809 C CA . ILE A 1 103 ? -3.919 1.112 -2.189 1.00 88.38 103 ILE A CA 1
ATOM 810 C C . ILE A 1 103 ? -5.354 1.435 -1.802 1.00 88.38 103 ILE A C 1
ATOM 812 O O . ILE A 1 103 ? -6.068 2.122 -2.522 1.00 88.38 103 ILE A O 1
ATOM 816 N N . ASN A 1 104 ? -5.748 0.985 -0.623 1.00 87.44 104 ASN A N 1
ATOM 817 C CA . ASN A 1 104 ? -7.070 1.197 -0.056 1.00 87.44 104 ASN A CA 1
ATOM 818 C C . ASN A 1 104 ? -6.956 2.081 1.176 1.00 87.44 104 ASN A C 1
ATOM 820 O O . ASN A 1 104 ? -6.095 1.828 2.012 1.00 87.44 104 ASN A O 1
ATOM 824 N N . TYR A 1 105 ? -7.822 3.079 1.322 1.00 87.31 105 TYR A N 1
ATOM 825 C CA . TYR A 1 105 ? -7.899 3.930 2.505 1.00 87.31 105 TYR A CA 1
ATOM 826 C C . TYR A 1 105 ? -9.196 3.685 3.279 1.00 87.31 105 TYR A C 1
ATOM 828 O O . TYR A 1 105 ? -10.270 4.140 2.878 1.00 87.31 105 TYR A O 1
ATOM 836 N N . PHE A 1 106 ? -9.076 3.005 4.423 1.00 82.69 106 PHE A N 1
ATOM 837 C CA . PHE A 1 106 ? -10.208 2.450 5.174 1.00 82.69 106 PHE A CA 1
ATOM 838 C C . PHE A 1 106 ? -11.185 3.496 5.704 1.00 82.69 106 PHE A C 1
ATOM 840 O O . PHE A 1 106 ? -12.383 3.232 5.771 1.00 82.69 106 PHE A O 1
ATOM 847 N N . LYS A 1 107 ? -10.706 4.697 6.042 1.00 82.25 107 LYS A N 1
ATOM 848 C CA . LYS A 1 107 ? -11.555 5.764 6.583 1.00 82.25 107 LYS A CA 1
ATOM 849 C C . LYS A 1 107 ? -12.664 6.174 5.615 1.00 82.25 107 LYS A C 1
ATOM 851 O O . LYS A 1 107 ? -13.776 6.447 6.052 1.00 82.25 107 LYS A O 1
ATOM 856 N N . SER A 1 108 ? -12.345 6.295 4.326 1.00 82.38 108 SER A N 1
ATOM 857 C CA . SER A 1 108 ? -13.208 6.983 3.358 1.00 82.38 108 SER A CA 1
ATOM 858 C C . SER A 1 108 ? -13.717 6.108 2.219 1.00 82.38 108 SER A C 1
ATOM 860 O O . SER A 1 108 ? -14.404 6.620 1.342 1.00 82.38 108 SER A O 1
ATOM 862 N N . GLY A 1 109 ? -13.374 4.822 2.177 1.00 83.38 109 GLY A N 1
ATOM 863 C CA . GLY A 1 109 ? -13.757 3.975 1.041 1.00 83.38 109 GLY A CA 1
ATOM 864 C C . GLY A 1 109 ? -12.857 4.139 -0.180 1.00 83.38 109 GLY A C 1
ATOM 865 O O . GLY A 1 109 ? -13.158 3.565 -1.215 1.00 83.38 109 GLY A O 1
ATOM 866 N N . LEU A 1 110 ? -11.797 4.954 -0.132 1.00 89.31 110 LEU A N 1
ATOM 867 C CA . LEU A 1 110 ? -11.041 5.278 -1.346 1.00 89.31 110 LEU A CA 1
ATOM 868 C C . L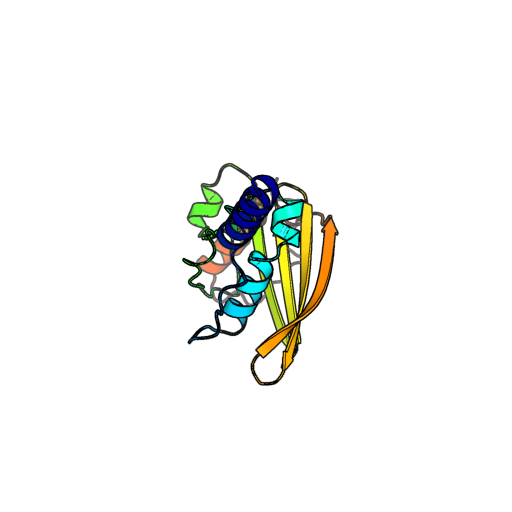EU A 1 110 ? -10.117 4.130 -1.748 1.00 89.31 110 LEU A C 1
ATOM 870 O O . LEU A 1 110 ? -9.354 3.623 -0.928 1.00 89.31 110 LEU A O 1
ATOM 874 N N . MET A 1 111 ? -10.153 3.782 -3.027 1.00 91.00 111 MET A N 1
ATOM 875 C CA . MET A 1 111 ? -9.238 2.846 -3.664 1.00 91.00 111 MET A CA 1
ATOM 876 C C . MET A 1 111 ? -8.439 3.582 -4.734 1.00 91.00 111 MET A C 1
ATOM 878 O O . MET A 1 111 ? -9.000 4.356 -5.507 1.00 91.00 111 MET A O 1
ATOM 882 N N . PHE A 1 112 ? -7.143 3.311 -4.787 1.00 92.19 112 PHE A N 1
ATOM 883 C CA . PHE A 1 112 ? -6.206 3.813 -5.782 1.00 92.19 112 PHE A CA 1
ATOM 884 C C . PHE A 1 112 ? -5.551 2.623 -6.471 1.00 92.19 112 PHE A C 1
ATOM 886 O O . PHE A 1 112 ? -5.073 1.710 -5.795 1.00 92.19 112 PHE A O 1
ATOM 893 N N . ILE A 1 113 ? -5.511 2.637 -7.796 1.00 93.75 113 ILE A N 1
ATOM 894 C CA . ILE A 1 113 ? -4.904 1.585 -8.609 1.00 93.75 113 ILE A CA 1
ATOM 895 C C . ILE A 1 113 ? -3.797 2.225 -9.438 1.00 93.75 113 ILE A C 1
ATOM 897 O O . ILE A 1 113 ? -4.024 3.217 -10.127 1.00 93.75 113 ILE A O 1
ATOM 901 N N . PHE A 1 114 ? -2.602 1.647 -9.373 1.00 94.50 114 PHE A N 1
ATOM 902 C CA . PHE A 1 114 ? -1.424 2.092 -10.106 1.00 94.50 114 PHE A CA 1
ATOM 903 C C . PHE A 1 114 ? -0.903 0.947 -10.964 1.00 94.50 114 PHE A C 1
ATOM 905 O O . PHE A 1 114 ? -0.546 -0.116 -10.450 1.00 94.50 114 PHE A O 1
ATOM 912 N N . ASN A 1 115 ? -0.832 1.170 -12.270 1.00 95.69 115 ASN A N 1
ATOM 913 C CA . ASN A 1 115 ? -0.281 0.215 -13.217 1.00 95.69 115 ASN A CA 1
ATOM 914 C C . ASN A 1 115 ? 1.150 0.611 -13.570 1.00 95.69 115 ASN A C 1
ATOM 916 O O . ASN A 1 115 ? 1.436 1.771 -13.871 1.00 95.69 115 ASN A O 1
ATOM 920 N N . TYR A 1 116 ? 2.045 -0.371 -13.576 1.00 96.00 116 TYR A N 1
ATOM 921 C CA . TYR A 1 116 ? 3.456 -0.188 -13.877 1.00 96.00 116 TYR A CA 1
ATOM 922 C C . TYR A 1 116 ? 3.924 -1.147 -14.967 1.00 96.00 116 TYR A C 1
ATOM 924 O O . TYR A 1 116 ? 3.441 -2.271 -15.108 1.00 96.00 116 TYR A O 1
ATOM 932 N N . THR A 1 117 ? 4.924 -0.714 -15.730 1.00 96.94 117 THR A N 1
ATOM 933 C CA . THR A 1 117 ? 5.671 -1.555 -16.670 1.00 96.94 117 THR A CA 1
ATOM 934 C C . THR A 1 117 ? 7.167 -1.397 -16.433 1.00 96.94 117 THR A C 1
ATOM 936 O O . THR A 1 117 ? 7.666 -0.276 -16.308 1.00 96.94 117 THR A O 1
ATOM 939 N N . LYS A 1 118 ? 7.893 -2.515 -16.385 1.00 95.62 118 LYS A N 1
ATOM 940 C CA . LYS A 1 118 ? 9.350 -2.550 -16.260 1.00 95.62 118 LYS A CA 1
ATOM 941 C C . LYS A 1 118 ? 9.980 -2.318 -17.633 1.00 95.62 118 LYS A C 1
ATOM 943 O O . LYS A 1 118 ? 9.716 -3.057 -18.580 1.00 95.62 118 LYS A O 1
ATOM 948 N N . ARG A 1 119 ? 10.796 -1.271 -17.757 1.00 92.44 119 ARG A N 1
ATOM 949 C CA . ARG A 1 119 ? 11.587 -0.943 -18.954 1.00 92.44 119 ARG A CA 1
ATOM 950 C C . ARG A 1 119 ? 13.019 -0.656 -18.526 1.00 92.44 119 ARG A C 1
ATOM 952 O O . ARG A 1 119 ? 13.226 0.190 -17.661 1.00 92.44 119 ARG A O 1
ATOM 959 N N . ASN A 1 120 ? 13.997 -1.331 -19.132 1.00 89.81 120 ASN A N 1
ATOM 960 C CA . ASN A 1 120 ? 15.420 -1.187 -18.789 1.00 89.81 120 ASN A CA 1
ATOM 961 C C . ASN A 1 120 ? 15.666 -1.331 -17.274 1.00 89.81 120 ASN A C 1
ATOM 963 O O . ASN A 1 120 ? 16.244 -0.441 -16.651 1.00 89.81 120 ASN A O 1
ATOM 967 N N . GLU A 1 121 ? 15.131 -2.403 -16.680 1.00 87.25 121 GLU A N 1
ATOM 968 C CA . GLU A 1 121 ? 15.172 -2.683 -15.234 1.00 87.25 121 GLU A CA 1
ATOM 969 C C . GLU A 1 121 ? 14.487 -1.651 -14.319 1.00 87.25 121 GLU A C 1
ATOM 971 O O . GLU A 1 121 ? 14.579 -1.745 -13.099 1.00 87.25 121 GLU A O 1
ATOM 976 N N . LYS A 1 122 ? 13.742 -0.686 -14.871 1.00 89.88 122 LYS A N 1
ATOM 977 C CA . LYS A 1 122 ? 13.057 0.357 -14.094 1.00 89.88 122 LYS A CA 1
ATOM 978 C C . LYS A 1 122 ? 11.547 0.273 -14.234 1.00 89.88 122 LYS A C 1
ATOM 980 O O . LYS A 1 122 ? 11.016 0.233 -15.342 1.00 89.88 122 LYS A O 1
ATOM 985 N N . TRP A 1 123 ? 10.849 0.323 -13.103 1.00 91.69 123 TRP A N 1
ATOM 986 C CA . TRP A 1 123 ? 9.391 0.409 -13.063 1.00 91.69 123 TRP A CA 1
ATOM 987 C C . TRP A 1 123 ? 8.904 1.821 -13.384 1.00 91.69 123 TRP A C 1
ATOM 989 O O . TRP A 1 123 ? 9.205 2.781 -12.662 1.00 91.69 123 TRP A O 1
ATOM 999 N N . MET A 1 124 ? 8.118 1.927 -14.451 1.00 92.38 124 MET A N 1
ATOM 1000 C 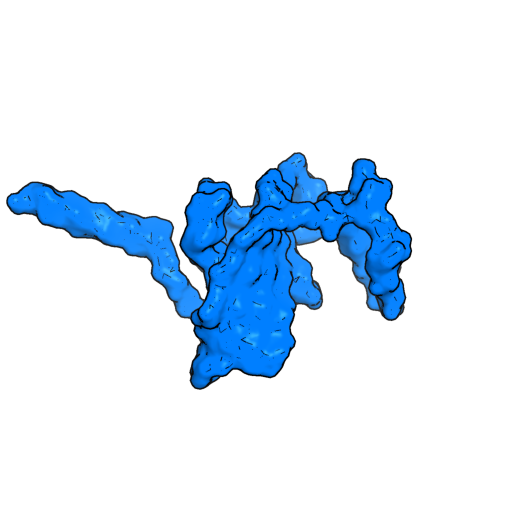CA . MET A 1 124 ? 7.494 3.159 -14.928 1.00 92.38 124 MET A CA 1
ATOM 1001 C C . MET A 1 124 ? 5.982 3.061 -14.753 1.00 92.38 124 MET A C 1
ATOM 1003 O O . MET A 1 124 ? 5.392 2.067 -15.172 1.00 92.38 124 MET A O 1
ATOM 1007 N N . GLU A 1 125 ? 5.365 4.074 -14.143 1.00 93.50 125 GLU A N 1
ATOM 1008 C CA . GLU A 1 125 ? 3.903 4.163 -14.056 1.00 93.50 125 GLU A CA 1
ATOM 1009 C C . GLU A 1 125 ? 3.332 4.373 -15.462 1.00 93.50 125 GLU A C 1
ATOM 1011 O O . GLU A 1 125 ? 3.797 5.246 -16.197 1.00 93.50 125 GLU A O 1
ATOM 1016 N N . THR A 1 126 ? 2.364 3.548 -15.856 1.00 94.50 126 THR A N 1
ATOM 1017 C CA . THR A 1 126 ? 1.673 3.649 -17.149 1.00 94.50 126 THR A CA 1
ATOM 1018 C C . THR A 1 126 ? 0.292 4.267 -17.016 1.00 94.50 126 THR A C 1
ATOM 1020 O O . THR A 1 126 ? -0.169 4.924 -17.945 1.00 94.50 126 THR A O 1
ATOM 1023 N N . SER A 1 127 ? -0.375 4.057 -15.883 1.00 93.81 127 SER A N 1
ATOM 1024 C CA . SER A 1 127 ? -1.658 4.678 -15.560 1.00 93.81 127 SER A CA 1
ATOM 1025 C C . SER A 1 127 ? -1.921 4.632 -14.060 1.00 93.81 127 SER A C 1
ATOM 1027 O O . SER A 1 127 ? -1.423 3.748 -13.357 1.00 93.81 127 SER A O 1
ATOM 1029 N N . SER A 1 128 ? -2.738 5.569 -13.596 1.00 93.25 128 SER A N 1
ATOM 1030 C CA . SER A 1 128 ? -3.273 5.595 -12.243 1.00 93.25 128 SER A CA 1
ATOM 1031 C C . SER A 1 128 ? -4.735 6.023 -12.256 1.00 93.25 128 SER A C 1
ATOM 1033 O O . SER A 1 128 ? -5.142 6.910 -13.006 1.00 93.25 128 SER A O 1
ATOM 1035 N N . GLU A 1 129 ? -5.538 5.370 -11.427 1.00 93.12 129 GLU A N 1
ATOM 1036 C CA . GLU A 1 129 ? -6.964 5.642 -11.278 1.00 93.12 129 GLU A CA 1
ATOM 1037 C C . GLU A 1 129 ? -7.373 5.557 -9.809 1.00 93.12 129 GLU A C 1
ATOM 1039 O O . GLU A 1 129 ? -6.670 4.991 -8.968 1.00 93.12 129 GLU A O 1
ATOM 1044 N N . TRP A 1 130 ? -8.512 6.161 -9.489 1.00 92.69 130 TRP A N 1
ATOM 1045 C CA . TRP A 1 130 ? -9.073 6.123 -8.149 1.00 92.69 130 TRP A CA 1
ATOM 1046 C C . TRP A 1 130 ? -10.584 5.948 -8.208 1.00 92.69 130 TRP A C 1
ATOM 1048 O O . TRP A 1 130 ? -11.235 6.330 -9.180 1.00 92.69 130 TRP A O 1
ATOM 1058 N N . GLY A 1 131 ? -11.142 5.392 -7.143 1.00 88.25 131 GLY A N 1
ATOM 1059 C CA . GLY A 1 131 ? -12.574 5.205 -7.001 1.00 88.25 131 GLY A CA 1
ATOM 1060 C C . GLY A 1 131 ? -12.973 4.976 -5.554 1.00 88.25 131 GLY A C 1
ATOM 1061 O O . GLY A 1 131 ? -12.158 5.075 -4.634 1.00 88.25 131 GLY A O 1
ATOM 1062 N N . ILE A 1 132 ? -14.249 4.664 -5.362 1.00 86.44 132 ILE A N 1
ATOM 1063 C CA . ILE A 1 132 ? -14.789 4.252 -4.071 1.00 86.44 132 ILE A CA 1
ATOM 1064 C C . ILE A 1 132 ? -14.981 2.744 -4.123 1.00 86.44 132 ILE A C 1
ATOM 1066 O O . ILE A 1 132 ? -15.608 2.220 -5.041 1.00 86.44 132 ILE A O 1
ATOM 1070 N N . THR A 1 133 ? -14.453 2.052 -3.128 1.00 80.69 133 THR A N 1
ATOM 1071 C CA . THR A 1 133 ? -14.672 0.634 -2.911 1.00 80.69 133 THR A CA 1
ATOM 1072 C C . THR A 1 133 ? -15.459 0.434 -1.624 1.00 80.69 133 THR A C 1
ATOM 1074 O O . THR A 1 133 ? -15.297 1.163 -0.641 1.00 80.69 133 THR A O 1
ATOM 1077 N N . LYS A 1 134 ? -16.335 -0.569 -1.625 1.00 71.44 134 LYS A N 1
ATOM 1078 C CA . LYS A 1 134 ? -16.881 -1.092 -0.377 1.00 71.44 134 LYS A CA 1
ATOM 1079 C C . LYS A 1 134 ? -15.809 -1.996 0.208 1.00 71.44 134 LYS A C 1
ATOM 1081 O O . LYS A 1 134 ? -15.437 -2.984 -0.421 1.00 71.44 134 LYS A O 1
ATOM 1086 N N . PHE A 1 135 ? -15.305 -1.649 1.389 1.00 64.06 135 PHE A N 1
ATOM 1087 C CA . PHE A 1 135 ? -14.382 -2.515 2.115 1.00 64.06 135 PHE A CA 1
ATOM 1088 C C . PHE A 1 135 ? -15.145 -3.700 2.690 1.00 64.06 135 PHE A C 1
ATOM 1090 O O . PHE A 1 135 ? -15.505 -3.735 3.862 1.00 64.06 135 PHE A O 1
ATOM 1097 N N . GLU A 1 136 ? -15.406 -4.661 1.816 1.00 56.12 136 GLU A N 1
ATOM 1098 C CA . GLU A 1 136 ? -15.601 -6.035 2.213 1.00 56.12 136 GLU A CA 1
ATOM 1099 C C . GLU A 1 136 ? -14.234 -6.702 2.108 1.00 56.12 136 GLU A C 1
ATOM 1101 O O . GLU A 1 136 ? -13.772 -6.995 1.000 1.00 56.12 136 GLU A O 1
ATOM 1106 N N . PRO A 1 137 ? -13.542 -6.864 3.238 1.00 58.97 137 PRO A N 1
ATOM 1107 C CA . PRO A 1 137 ? -14.137 -7.118 4.551 1.00 58.97 137 PRO A CA 1
ATOM 1108 C C . PRO A 1 137 ? -13.731 -6.116 5.657 1.00 58.97 137 PRO A C 1
ATOM 1110 O O . PRO A 1 137 ? -12.781 -5.342 5.519 1.00 58.97 137 PRO A O 1
ATOM 1113 N N . SER A 1 138 ? -14.482 -6.116 6.766 1.00 62.22 138 SER A N 1
ATOM 1114 C CA . SER A 1 138 ? -14.307 -5.186 7.896 1.00 62.22 138 SER A CA 1
ATOM 1115 C C . SER A 1 138 ? -12.960 -5.368 8.615 1.00 62.22 138 SER A C 1
ATOM 1117 O O . SER A 1 138 ? -12.281 -6.381 8.448 1.00 62.22 138 SER A O 1
ATOM 1119 N N . LYS A 1 139 ? -12.578 -4.417 9.489 1.00 65.00 139 LYS A N 1
ATOM 1120 C CA . LYS A 1 139 ? -11.373 -4.539 10.340 1.00 65.00 139 LYS A CA 1
ATOM 1121 C C . LYS A 1 139 ? -11.296 -5.919 11.007 1.00 65.00 139 LYS A C 1
ATOM 1123 O O . LYS A 1 139 ? -10.225 -6.510 11.018 1.00 65.00 139 LYS A O 1
ATOM 1128 N N . ALA A 1 140 ? -12.420 -6.448 11.498 1.00 62.94 140 ALA A N 1
ATOM 1129 C CA . ALA A 1 140 ? -12.488 -7.735 12.184 1.00 62.94 140 ALA A CA 1
ATOM 1130 C C . ALA A 1 140 ? -12.149 -8.945 11.293 1.00 62.94 140 ALA A C 1
ATOM 1132 O O . ALA A 1 140 ? -11.622 -9.940 11.785 1.00 62.94 140 ALA A O 1
ATOM 1133 N N . TYR A 1 141 ? -12.354 -8.861 9.981 1.00 66.00 141 TYR A N 1
ATOM 1134 C CA . TYR A 1 141 ? -11.900 -9.908 9.069 1.00 66.00 141 TYR A CA 1
ATOM 1135 C C . TYR A 1 141 ? -10.379 -9.975 8.957 1.00 66.00 141 TYR A C 1
ATOM 1137 O O . TYR A 1 141 ? -9.822 -11.069 8.919 1.00 66.00 141 TYR A O 1
ATOM 1145 N N . TYR A 1 142 ? -9.694 -8.828 8.940 1.00 63.50 142 TYR A N 1
ATOM 1146 C CA . TYR A 1 142 ? -8.228 -8.809 8.920 1.00 63.50 142 TYR A CA 1
ATOM 1147 C C . TYR A 1 142 ? -7.648 -9.436 10.193 1.00 63.50 142 TYR A C 1
ATOM 1149 O O . TYR A 1 142 ? -6.676 -10.184 10.133 1.00 63.50 142 TYR A O 1
ATOM 1157 N N . ILE A 1 143 ? -8.314 -9.226 11.336 1.00 63.72 143 ILE A N 1
ATOM 1158 C CA . ILE A 1 143 ? -7.994 -9.904 12.604 1.00 63.72 143 ILE A CA 1
ATOM 1159 C C . ILE A 1 143 ? -8.100 -11.421 12.450 1.00 63.72 143 ILE A C 1
ATOM 1161 O O . ILE A 1 143 ? -7.210 -12.165 12.857 1.00 63.72 143 ILE A O 1
ATOM 1165 N N . TYR A 1 144 ? -9.208 -11.878 11.869 1.00 66.31 144 TYR A N 1
ATOM 1166 C CA . TYR A 1 144 ? -9.474 -13.294 11.679 1.00 66.31 144 TYR A CA 1
ATOM 1167 C C . TYR A 1 144 ? -8.441 -13.956 10.756 1.00 66.31 144 TYR A C 1
ATOM 1169 O O . TYR A 1 144 ? -7.878 -14.989 11.122 1.00 66.31 144 TYR A O 1
ATOM 1177 N N . LEU A 1 145 ? -8.150 -13.356 9.596 1.00 63.69 145 LEU A N 1
ATOM 1178 C CA . LEU A 1 145 ? -7.162 -13.887 8.653 1.00 63.69 145 LEU A CA 1
ATOM 1179 C C . LEU A 1 145 ? -5.778 -14.034 9.282 1.00 63.69 145 LEU A C 1
ATOM 1181 O O . LEU A 1 145 ? -5.128 -15.064 9.099 1.00 63.69 145 LEU A O 1
ATOM 1185 N N . GLU A 1 146 ? -5.335 -13.036 10.043 1.00 60.97 146 GLU A N 1
ATOM 1186 C CA . GLU A 1 146 ? -4.027 -13.105 10.682 1.00 60.97 146 GLU A CA 1
ATOM 1187 C C . GLU A 1 146 ? -3.975 -14.182 11.770 1.00 60.97 146 GLU A C 1
ATOM 1189 O O . GLU A 1 146 ? -3.013 -14.950 11.833 1.00 60.97 146 GLU A O 1
ATOM 1194 N N . ASN A 1 147 ? -5.013 -14.280 12.605 1.00 63.00 147 ASN A N 1
ATOM 1195 C CA . ASN A 1 147 ? -5.094 -15.338 13.610 1.00 63.00 147 ASN A CA 1
ATOM 1196 C C . ASN A 1 147 ? -5.023 -16.721 12.953 1.00 63.00 147 ASN A C 1
ATOM 1198 O O . ASN A 1 147 ? -4.308 -17.594 13.442 1.00 63.00 147 ASN A O 1
ATOM 1202 N N . MET A 1 148 ? -5.696 -16.911 11.817 1.00 61.22 148 MET A N 1
ATOM 1203 C CA . MET A 1 148 ? -5.638 -18.158 11.052 1.00 61.22 148 MET A CA 1
ATOM 1204 C C . MET A 1 148 ? -4.236 -18.430 10.490 1.00 61.22 148 MET A C 1
ATOM 1206 O O . MET A 1 148 ? -3.745 -19.550 10.614 1.00 61.22 148 MET A O 1
ATOM 1210 N N . ARG A 1 149 ? -3.549 -17.414 9.947 1.00 60.34 149 ARG A N 1
ATOM 1211 C CA . ARG A 1 149 ? -2.162 -17.534 9.459 1.00 60.34 149 ARG A CA 1
ATOM 1212 C C . ARG A 1 149 ? -1.192 -17.979 10.559 1.00 60.34 149 ARG A C 1
ATOM 1214 O O . ARG A 1 149 ? -0.304 -18.785 10.299 1.00 60.34 149 ARG A O 1
ATOM 1221 N N . LEU A 1 150 ? -1.334 -17.430 11.765 1.00 58.50 150 LEU A N 1
ATOM 1222 C CA . LEU A 1 150 ? -0.449 -17.715 12.900 1.00 58.50 150 LEU A CA 1
ATOM 1223 C C . LEU A 1 150 ? -0.733 -19.070 13.552 1.00 58.50 150 LEU A C 1
ATOM 1225 O O . LEU A 1 150 ? 0.195 -19.746 13.986 1.00 58.50 150 LEU A O 1
ATOM 1229 N N . THR A 1 151 ? -2.006 -19.454 13.642 1.00 61.22 151 THR A N 1
ATOM 1230 C CA . THR A 1 151 ? -2.428 -20.677 14.342 1.00 61.22 151 THR A CA 1
ATOM 1231 C C . THR A 1 151 ? -2.445 -21.910 13.448 1.00 61.22 151 THR A C 1
ATOM 1233 O O . THR A 1 151 ? -2.410 -23.023 13.969 1.00 61.22 151 THR A O 1
ATOM 1236 N N . ASN A 1 152 ? -2.487 -21.743 12.123 1.00 60.75 152 ASN A N 1
ATOM 1237 C CA . ASN A 1 152 ? -2.611 -22.860 11.193 1.00 60.75 152 ASN A CA 1
ATOM 1238 C C . ASN A 1 152 ? -1.810 -22.619 9.893 1.00 60.75 152 ASN A C 1
ATOM 1240 O O . ASN A 1 152 ? -2.382 -22.336 8.839 1.00 60.75 152 ASN A O 1
ATOM 1244 N N . PRO A 1 153 ? -0.467 -22.715 9.947 1.00 55.78 153 PRO A N 1
ATOM 1245 C CA . PRO A 1 153 ? 0.405 -22.365 8.822 1.00 55.78 153 PRO A CA 1
ATOM 1246 C C . PRO A 1 153 ? 0.243 -23.272 7.586 1.00 55.78 153 PRO A C 1
ATOM 1248 O O . PRO A 1 153 ? 0.561 -22.841 6.479 1.00 55.78 153 PRO A O 1
ATOM 1251 N N . ASP A 1 154 ? -0.299 -24.486 7.745 1.00 59.97 154 ASP A N 1
ATOM 1252 C CA . ASP A 1 154 ? -0.513 -25.461 6.660 1.00 59.97 154 ASP A CA 1
ATOM 1253 C C . ASP A 1 154 ? -1.909 -25.384 6.011 1.00 59.97 154 ASP A C 1
ATOM 1255 O O . ASP A 1 154 ? -2.266 -26.221 5.175 1.00 59.97 154 ASP A O 1
ATOM 1259 N N . TYR A 1 155 ? -2.726 -24.394 6.381 1.00 53.31 155 TYR A N 1
ATOM 1260 C CA . TYR A 1 155 ? -4.115 -24.270 5.938 1.00 53.31 155 TYR A CA 1
ATOM 1261 C C . TYR A 1 155 ? -4.210 -23.879 4.447 1.00 53.31 155 TYR A C 1
ATOM 1263 O O . TYR A 1 155 ? -4.414 -22.727 4.076 1.00 53.31 155 TYR A O 1
ATOM 1271 N N . LYS A 1 156 ? -4.061 -24.868 3.558 1.00 47.84 156 LYS A N 1
ATOM 1272 C CA . LYS A 1 156 ? -4.072 -24.739 2.087 1.00 47.84 156 LYS A CA 1
ATOM 1273 C C . LYS A 1 156 ? -5.459 -24.601 1.443 1.00 47.84 156 LYS A C 1
ATOM 1275 O O . LYS A 1 156 ? -5.557 -24.689 0.224 1.00 47.84 156 LYS A O 1
ATOM 1280 N N . ASN A 1 157 ? -6.519 -24.350 2.210 1.00 47.06 157 ASN A N 1
ATOM 1281 C CA . ASN A 1 157 ? -7.846 -24.074 1.654 1.00 47.06 157 ASN A CA 1
ATOM 1282 C C . ASN A 1 157 ? -8.358 -22.712 2.127 1.00 47.06 157 ASN A C 1
ATOM 1284 O O . ASN A 1 157 ? -9.251 -22.597 2.960 1.00 47.06 157 ASN A O 1
ATOM 1288 N N . TYR A 1 158 ? -7.787 -21.663 1.537 1.00 49.56 158 TYR A N 1
ATOM 1289 C CA . TYR A 1 158 ? -8.364 -20.322 1.526 1.00 49.56 158 TYR A CA 1
ATOM 1290 C C . TYR A 1 158 ? -9.609 -20.288 0.624 1.00 49.56 158 TYR A C 1
ATOM 1292 O O . TYR A 1 158 ? -9.636 -19.539 -0.355 1.00 49.56 158 TYR A O 1
ATOM 1300 N N . ASP A 1 159 ? -10.644 -21.095 0.895 1.00 47.53 159 ASP A N 1
ATOM 1301 C CA . ASP A 1 159 ? -11.929 -20.839 0.242 1.00 47.53 159 ASP A CA 1
ATOM 1302 C C . ASP A 1 159 ? -12.536 -19.585 0.876 1.00 47.53 159 ASP A C 1
ATOM 1304 O O . ASP A 1 159 ? -13.306 -19.621 1.835 1.00 47.53 159 ASP A O 1
ATOM 1308 N N . ILE A 1 160 ? -12.136 -18.442 0.322 1.00 44.72 160 ILE A N 1
ATOM 1309 C CA . ILE A 1 160 ? -12.522 -17.083 0.709 1.00 44.72 160 ILE A CA 1
ATOM 1310 C C . ILE A 1 160 ? -14.048 -16.866 0.667 1.00 44.72 160 ILE A C 1
ATOM 1312 O O . ILE A 1 160 ? -14.532 -15.816 1.084 1.00 44.72 160 ILE A O 1
ATOM 1316 N N . ARG A 1 161 ? -14.802 -17.844 0.140 1.00 47.44 161 ARG A N 1
ATOM 1317 C CA . ARG A 1 161 ? -16.267 -17.887 0.093 1.00 47.44 161 ARG A CA 1
ATOM 1318 C C . ARG A 1 161 ? -16.900 -18.437 1.378 1.00 47.44 161 ARG A C 1
ATOM 1320 O O . ARG A 1 161 ? -18.095 -18.240 1.563 1.00 47.44 161 ARG A O 1
ATOM 1327 N N . MET A 1 162 ? -16.140 -19.106 2.253 1.00 43.56 162 MET A N 1
ATOM 1328 C CA . MET A 1 162 ? -16.648 -19.663 3.520 1.00 43.56 162 MET A CA 1
ATOM 1329 C C . MET A 1 162 ? -16.613 -18.681 4.696 1.00 43.56 162 MET A C 1
ATOM 1331 O O . MET A 1 162 ? -17.285 -18.913 5.697 1.00 43.56 162 MET A O 1
ATOM 1335 N N . ILE A 1 163 ? -15.858 -17.587 4.593 1.00 50.62 163 ILE A N 1
ATOM 1336 C CA . ILE A 1 163 ? -15.822 -16.546 5.623 1.00 50.62 163 ILE A CA 1
ATOM 1337 C C . ILE A 1 163 ? -16.827 -15.477 5.200 1.00 50.62 163 ILE A C 1
ATOM 1339 O O . ILE A 1 163 ? -16.593 -14.801 4.192 1.00 50.62 163 ILE A O 1
ATOM 1343 N N . PRO A 1 164 ? -17.946 -15.297 5.917 1.00 46.75 164 PRO A N 1
ATOM 1344 C CA . PRO A 1 164 ? -18.888 -14.268 5.540 1.00 46.75 164 PRO A CA 1
ATOM 1345 C C . PRO A 1 164 ? -18.223 -12.910 5.768 1.00 46.75 164 PRO A C 1
ATOM 1347 O O . PRO A 1 164 ? -17.884 -12.543 6.895 1.00 46.75 164 PRO A O 1
ATOM 1350 N N . ARG A 1 165 ? -18.037 -12.163 4.678 1.00 48.31 165 ARG A N 1
ATOM 1351 C CA . ARG A 1 165 ? -17.391 -10.840 4.671 1.00 48.31 165 ARG A CA 1
ATOM 1352 C C . ARG A 1 165 ? -18.132 -9.810 5.536 1.00 48.31 165 ARG A C 1
ATOM 1354 O O . ARG A 1 165 ? -17.515 -8.846 5.981 1.00 48.31 165 ARG A O 1
ATOM 1361 N N . ASP A 1 166 ? -19.404 -10.094 5.828 1.00 44.25 166 ASP A N 1
ATOM 1362 C CA . ASP A 1 166 ? -20.336 -9.282 6.617 1.00 44.25 166 ASP A CA 1
ATOM 1363 C C . ASP A 1 166 ? -20.578 -9.771 8.059 1.00 44.25 166 ASP A C 1
ATOM 1365 O O . ASP A 1 166 ? -21.232 -9.071 8.835 1.00 44.25 166 ASP A O 1
ATOM 1369 N N . SER A 1 167 ? -20.108 -10.963 8.454 1.00 40.62 167 SER A N 1
ATOM 1370 C CA . SER A 1 167 ? -20.529 -11.569 9.737 1.00 40.62 167 SER A CA 1
ATOM 1371 C C . SER A 1 167 ? -19.686 -11.183 10.947 1.00 40.62 167 SER A C 1
ATOM 1373 O O . SER A 1 167 ? -20.054 -11.532 12.065 1.00 40.62 167 SER A O 1
ATOM 1375 N N . LEU A 1 168 ? -18.594 -10.445 10.759 1.00 45.19 168 LEU A N 1
ATOM 1376 C CA . LEU A 1 168 ? -17.805 -9.898 11.862 1.00 45.19 168 LEU A CA 1
ATOM 1377 C C . LEU A 1 168 ? -18.120 -8.401 11.995 1.00 45.19 168 LEU A C 1
ATOM 1379 O O . LEU A 1 168 ? -17.336 -7.544 11.574 1.00 45.19 168 LEU A O 1
ATOM 1383 N N . LYS A 1 169 ? -19.330 -8.122 12.495 1.00 40.09 169 LYS A N 1
ATOM 1384 C CA . LYS A 1 169 ? -19.717 -6.807 13.022 1.00 40.09 169 LYS A CA 1
ATOM 1385 C C . LYS A 1 169 ? -19.144 -6.612 14.418 1.00 40.09 169 LYS A C 1
ATOM 1387 O O . LYS A 1 169 ? -19.189 -7.587 15.198 1.00 40.09 169 LYS A O 1
#

Secondary structure (DSSP, 8-state):
-HHHHHHHHHHHHHHHHS-------SS--HHHHHHHHHHT-HHHHHHH--SSEEEEE-STT-----TTTTEEEEPHHHHHH--SS--EEEEEEEETTEEEEEEEETTTTEEEEEEEEEETTEEEEEEEEEEE----S-HHHHHHHHHHHHH-TT-----TTSS-TTS--

Sequence (169 aa):
MKTIGLMLLLSIFIIVLFPTGMRLDNHKSDEEILISKALSSKQISLLTLSLKRNVFNEINGKRVNYDLLNINFLSNTELLNHTTTNFYSASVNIKNNTAVVVINYFKSGLMFIFNYTKRNEKWMETSSEWGITKFEPSKAYYIYLENMRLTNPDYKNYDIRMIPRDSLK

Foldseek 3Di:
DVVVVVVVVVVVVCCVVLPPQPPPPPPFDPVLRVVSVVLSDPVCCVPVVDQEAAEAEPAVPDDHDPPPRNYHYADLVNLVVDPDLQHKYWYKDDDPQKIWIWIARRRFQKIKIWIWGQDPNDTDTPDIDMDGHDPQADSVVVVVVVVCCVPPVPPPDPPVVPDPSPPRD